Protein AF-A0A9X5XCR0-F1 (afdb_monomer_lite)

pLDDT: mean 80.72, std 11.5, range [43.88, 94.31]

Radius of gyration: 18.26 Å; chains: 1; bounding box: 40×21×48 Å

Structure (mmCIF, N/CA/C/O backbone):
data_AF-A0A9X5XCR0-F1
#
_entry.id   AF-A0A9X5XCR0-F1
#
loop_
_atom_site.group_PDB
_atom_site.id
_atom_site.type_symbol
_atom_site.label_atom_id
_atom_site.label_alt_id
_atom_site.label_comp_id
_atom_site.label_asym_id
_atom_site.label_entity_id
_atom_site.label_seq_id
_atom_site.pdbx_PDB_ins_code
_atom_site.Cartn_x
_atom_site.Cartn_y
_atom_site.Cartn_z
_atom_site.occupancy
_atom_site.B_iso_or_equiv
_atom_site.auth_seq_id
_atom_site.auth_comp_id
_atom_site.auth_asym_id
_atom_site.auth_atom_id
_atom_site.pdbx_PDB_model_num
ATOM 1 N N . SER A 1 1 ? -4.109 -9.415 -9.070 1.00 65.81 1 SER A N 1
ATOM 2 C CA . SER A 1 1 ? -2.814 -9.315 -8.361 1.00 65.81 1 SER A CA 1
ATOM 3 C C . SER A 1 1 ? -1.823 -8.519 -9.215 1.00 65.81 1 SER A C 1
ATOM 5 O O . SER A 1 1 ? -2.179 -8.153 -10.330 1.00 65.81 1 SER A O 1
ATOM 7 N N . LEU A 1 2 ? -0.621 -8.184 -8.724 1.00 73.94 2 LEU A N 1
ATOM 8 C CA . LEU A 1 2 ? 0.409 -7.513 -9.545 1.00 73.94 2 LEU A CA 1
ATOM 9 C C . LEU A 1 2 ? 0.854 -8.401 -10.723 1.00 73.94 2 LEU A C 1
ATOM 11 O O . LEU A 1 2 ? 0.925 -7.926 -11.854 1.00 73.94 2 LEU A O 1
ATOM 15 N N . ASN A 1 3 ? 1.022 -9.7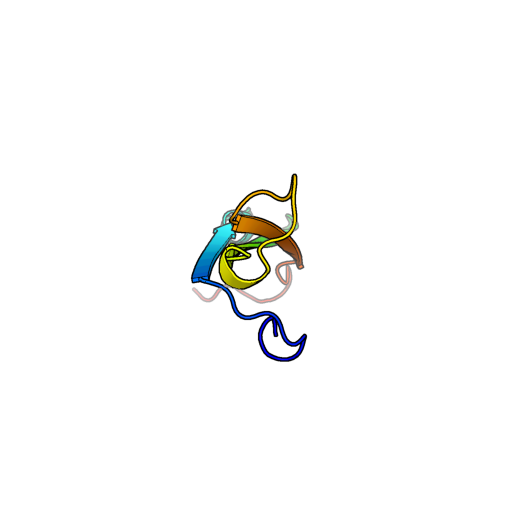03 -10.477 1.00 73.19 3 ASN A N 1
ATOM 16 C CA . ASN A 1 3 ? 1.314 -10.691 -11.515 1.00 73.19 3 ASN A CA 1
ATOM 17 C C . ASN A 1 3 ? 0.201 -10.791 -12.568 1.00 73.19 3 ASN A C 1
ATOM 19 O O . ASN A 1 3 ? 0.508 -10.866 -13.753 1.00 73.19 3 ASN A O 1
ATOM 23 N N . ASP A 1 4 ? -1.074 -10.718 -12.170 1.00 75.06 4 ASP A N 1
ATOM 24 C CA . ASP A 1 4 ? -2.198 -10.759 -13.127 1.00 75.06 4 ASP A CA 1
ATOM 25 C C . ASP A 1 4 ? -2.231 -9.525 -14.044 1.00 75.06 4 ASP A C 1
ATOM 27 O O . ASP A 1 4 ? -2.829 -9.563 -15.114 1.00 75.06 4 ASP A O 1
ATOM 31 N N . GLN A 1 5 ? -1.586 -8.428 -13.635 1.00 76.19 5 GLN A N 1
ATOM 32 C CA . GLN A 1 5 ? -1.414 -7.219 -14.447 1.00 76.19 5 GLN A CA 1
ATOM 33 C C . GLN A 1 5 ? -0.123 -7.247 -15.286 1.00 76.19 5 GLN A C 1
ATOM 35 O O . GLN A 1 5 ? 0.248 -6.232 -15.872 1.00 76.19 5 G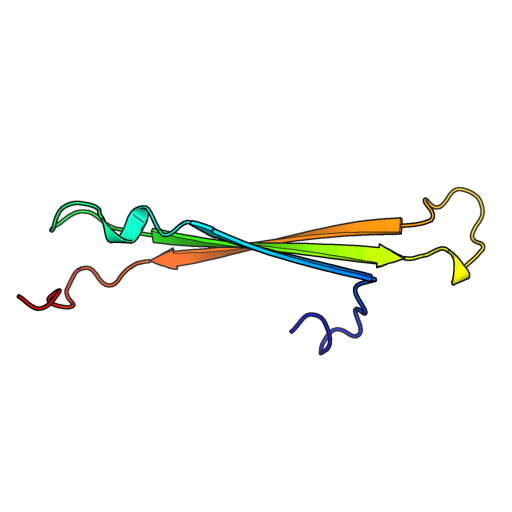LN A O 1
ATOM 40 N N . GLY A 1 6 ? 0.583 -8.383 -15.333 1.00 76.38 6 GLY A N 1
ATOM 41 C CA . GLY A 1 6 ? 1.851 -8.530 -16.052 1.00 76.38 6 GLY A CA 1
ATOM 42 C C . GLY A 1 6 ? 3.031 -7.808 -15.392 1.00 76.38 6 GLY A C 1
ATOM 43 O O . GLY A 1 6 ? 4.051 -7.588 -16.041 1.00 76.38 6 GLY A O 1
ATOM 44 N N . ILE A 1 7 ? 2.908 -7.417 -14.118 1.00 80.44 7 ILE A N 1
ATOM 45 C CA . ILE A 1 7 ? 3.960 -6.706 -13.387 1.00 80.44 7 ILE A CA 1
ATOM 46 C C . ILE A 1 7 ? 4.797 -7.717 -12.603 1.00 80.44 7 ILE A C 1
ATOM 48 O O . ILE A 1 7 ? 4.340 -8.277 -11.606 1.00 80.44 7 ILE A O 1
ATOM 52 N N . THR A 1 8 ? 6.049 -7.901 -13.024 1.00 85.00 8 THR A N 1
ATOM 53 C CA . THR A 1 8 ? 7.051 -8.682 -12.286 1.00 85.00 8 THR A CA 1
ATOM 54 C C . THR A 1 8 ? 7.882 -7.747 -11.414 1.00 85.00 8 THR A C 1
ATOM 56 O O . THR A 1 8 ? 8.688 -6.957 -11.907 1.00 85.00 8 THR A O 1
ATOM 59 N N . CYS A 1 9 ? 7.682 -7.827 -10.102 1.00 87.38 9 CYS A N 1
ATOM 60 C CA . CYS A 1 9 ? 8.450 -7.051 -9.136 1.00 87.38 9 CYS A CA 1
ATOM 61 C C . CYS A 1 9 ? 9.791 -7.737 -8.853 1.00 87.38 9 CYS A C 1
ATOM 63 O O . CYS A 1 9 ? 9.825 -8.925 -8.539 1.00 87.38 9 CYS A O 1
ATOM 65 N N . ALA A 1 10 ? 10.884 -6.979 -8.883 1.00 89.12 10 ALA A N 1
ATOM 66 C CA . ALA A 1 10 ? 12.173 -7.415 -8.354 1.00 89.12 10 ALA A CA 1
ATOM 67 C C . ALA A 1 10 ? 12.130 -7.545 -6.822 1.00 89.12 10 ALA A C 1
ATOM 69 O O . ALA A 1 10 ? 12.770 -8.420 -6.245 1.00 89.12 10 ALA A O 1
ATOM 70 N N . SER A 1 11 ? 11.344 -6.693 -6.158 1.00 89.19 11 SER A N 1
ATOM 71 C CA . SER A 1 11 ? 11.017 -6.830 -4.740 1.00 89.19 11 SER A CA 1
ATOM 72 C C . SER A 1 11 ? 9.603 -6.338 -4.455 1.00 89.19 11 SER A C 1
ATOM 74 O O . SER A 1 11 ? 9.109 -5.407 -5.094 1.00 89.19 11 SER A O 1
ATOM 76 N N . THR A 1 12 ? 8.947 -6.978 -3.488 1.00 91.25 12 THR A N 1
ATOM 77 C CA . THR A 1 12 ? 7.613 -6.593 -3.010 1.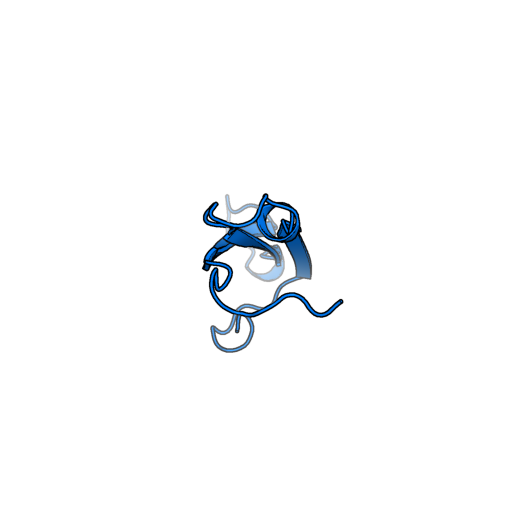00 91.25 12 THR A CA 1
ATOM 78 C C . THR A 1 12 ? 7.654 -6.436 -1.496 1.00 91.25 12 THR A C 1
ATOM 80 O O . THR A 1 12 ? 8.236 -7.268 -0.805 1.00 91.25 12 THR A O 1
ATOM 83 N N . SER A 1 13 ? 7.030 -5.381 -0.980 1.00 92.88 13 SER A N 1
ATOM 84 C CA . SER A 1 13 ? 6.841 -5.139 0.449 1.00 92.88 13 SER A CA 1
ATOM 85 C C . SER A 1 13 ? 5.373 -4.847 0.726 1.00 92.88 13 SER A C 1
ATOM 87 O O . SER A 1 13 ? 4.723 -4.129 -0.034 1.00 92.88 13 SER A O 1
ATOM 89 N N . VAL A 1 14 ? 4.847 -5.415 1.808 1.00 93.69 14 VAL A N 1
ATOM 90 C CA . VAL A 1 14 ? 3.462 -5.221 2.242 1.00 93.69 14 VAL A CA 1
ATOM 91 C C . VAL A 1 14 ? 3.480 -4.725 3.678 1.00 93.69 14 VAL A C 1
ATOM 93 O O . VAL A 1 14 ? 4.021 -5.385 4.561 1.00 93.69 14 VAL A O 1
ATOM 96 N N . SER A 1 15 ? 2.879 -3.562 3.907 1.00 94.31 15 SER A N 1
ATOM 97 C CA . SER A 1 15 ? 2.686 -2.981 5.232 1.00 94.31 15 SER A CA 1
ATOM 98 C C . SER A 1 15 ? 1.201 -2.955 5.560 1.00 94.31 15 SER A C 1
ATOM 100 O O . SER A 1 15 ? 0.392 -2.494 4.755 1.00 94.31 15 SER A O 1
ATOM 102 N N . ILE A 1 16 ? 0.838 -3.464 6.734 1.00 93.19 16 ILE A N 1
ATOM 103 C CA . ILE A 1 16 ? -0.548 -3.534 7.195 1.00 93.19 16 ILE A CA 1
ATOM 104 C C . ILE A 1 16 ? -0.655 -2.715 8.477 1.00 93.19 16 ILE A C 1
ATOM 106 O O . ILE A 1 16 ? -0.031 -3.038 9.484 1.00 93.19 16 ILE A O 1
ATOM 110 N N . ASN A 1 17 ? -1.469 -1.663 8.448 1.00 90.69 17 ASN A N 1
ATOM 111 C CA . ASN A 1 17 ? -1.845 -0.904 9.629 1.00 90.69 17 ASN A CA 1
ATOM 112 C C . ASN A 1 17 ? -3.154 -1.461 10.197 1.00 90.69 17 ASN A C 1
ATOM 114 O O . ASN A 1 17 ? -4.229 -1.257 9.631 1.00 90.69 17 ASN A O 1
ATOM 118 N N . THR A 1 18 ? -3.043 -2.154 11.330 1.00 89.69 18 THR A N 1
ATOM 119 C CA . THR A 1 18 ? -4.159 -2.750 12.072 1.00 89.69 18 THR A CA 1
ATOM 120 C C . THR A 1 18 ? -4.578 -1.936 13.296 1.00 89.69 18 THR A C 1
ATOM 122 O O . THR A 1 18 ? -5.369 -2.424 14.098 1.00 89.69 18 THR A O 1
ATOM 125 N N . GLY A 1 19 ? -4.111 -0.691 13.451 1.00 85.19 19 GLY A N 1
ATOM 126 C CA . GLY A 1 19 ? -4.468 0.164 14.592 1.00 85.19 19 GLY A CA 1
ATOM 127 C C . GLY A 1 19 ? -5.978 0.397 14.737 1.00 85.19 19 GLY A C 1
ATOM 128 O O . GLY A 1 19 ? -6.474 0.588 15.841 1.00 85.19 19 GLY A O 1
ATOM 129 N N . GLY A 1 20 ? -6.734 0.292 13.639 1.00 84.31 20 GLY A N 1
ATOM 130 C CA . GLY A 1 20 ? -8.196 0.312 13.659 1.00 84.31 20 GLY A CA 1
ATOM 131 C C . GLY A 1 20 ? -8.855 -0.894 14.339 1.00 84.31 20 GLY A C 1
ATOM 132 O O . GLY A 1 20 ? -10.043 -0.837 14.625 1.00 84.31 20 GLY A O 1
ATOM 133 N N . LEU A 1 21 ? -8.133 -1.986 14.612 1.00 82.56 21 LEU A N 1
ATOM 134 C CA . LEU A 1 21 ? -8.682 -3.154 15.316 1.00 82.56 21 LEU A CA 1
ATOM 135 C C . LEU A 1 21 ? -8.774 -2.941 16.831 1.00 82.56 21 LEU A C 1
ATOM 137 O O . LEU A 1 21 ? -9.606 -3.567 17.483 1.00 82.56 21 LEU A O 1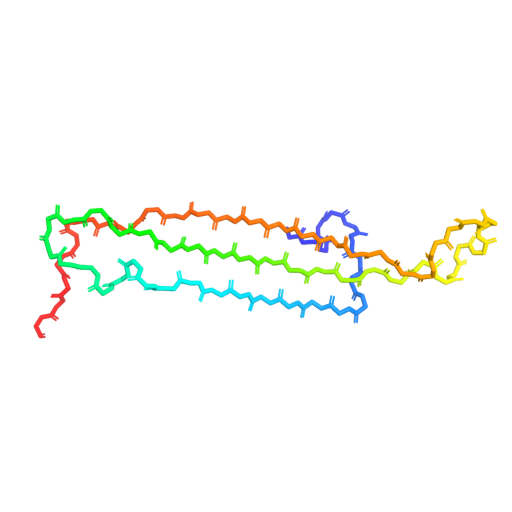
ATOM 141 N N . SER A 1 22 ? -7.941 -2.061 17.382 1.00 83.62 22 SER A N 1
ATOM 142 C CA . SER A 1 22 ? -7.858 -1.763 18.814 1.00 83.62 22 SER A CA 1
A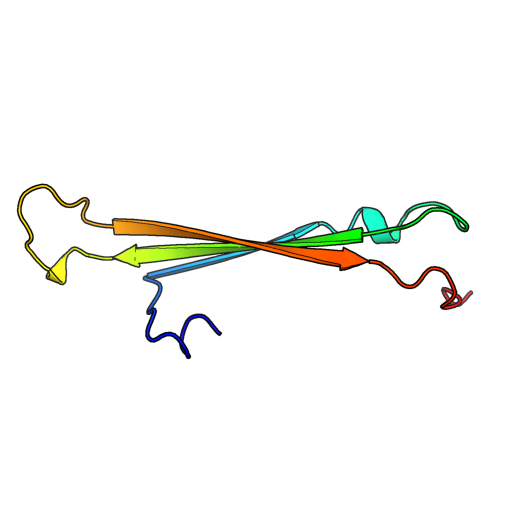TOM 143 C C . SER A 1 22 ? -8.630 -0.505 19.221 1.00 83.62 22 SER A C 1
ATOM 145 O O . SER A 1 22 ? -8.561 -0.093 20.378 1.00 83.62 22 SER A O 1
ATOM 147 N N . VAL A 1 23 ? -9.392 0.105 18.305 1.00 82.75 23 VAL A N 1
ATOM 148 C CA . VAL A 1 23 ? -10.240 1.254 18.649 1.00 82.75 23 VAL A CA 1
ATOM 149 C C . VAL A 1 23 ? -11.395 0.828 19.570 1.00 82.75 23 VAL A C 1
ATOM 151 O O . VAL A 1 23 ? -11.898 -0.300 19.445 1.00 82.75 23 VAL A O 1
ATOM 154 N N . PRO A 1 24 ? -11.838 1.713 20.485 1.00 79.38 24 PRO A N 1
ATOM 155 C CA . PRO A 1 24 ? -12.964 1.441 21.372 1.00 79.38 24 PRO A CA 1
ATOM 156 C C . PRO A 1 24 ? -14.236 1.033 20.622 1.00 79.38 24 PRO A C 1
ATOM 158 O O . PRO A 1 24 ? -14.467 1.431 19.479 1.00 79.38 24 PRO A O 1
ATOM 161 N N . VAL A 1 25 ? -15.085 0.251 21.291 1.00 72.12 25 VAL A N 1
ATOM 162 C CA . VAL A 1 25 ? -16.411 -0.113 20.771 1.00 72.12 25 VAL A CA 1
ATOM 163 C C . VAL A 1 25 ? -17.250 1.142 20.511 1.00 72.12 25 VAL A C 1
ATOM 165 O O . VAL A 1 25 ? -17.209 2.096 21.283 1.00 72.12 25 VAL A O 1
ATOM 168 N N . GLY A 1 26 ? -17.989 1.151 19.400 1.00 72.44 26 GLY A N 1
ATOM 169 C CA . GLY A 1 26 ? -18.736 2.326 18.934 1.00 72.44 26 GLY A CA 1
ATOM 170 C C . GLY A 1 26 ? -17.929 3.297 18.063 1.00 72.44 26 GLY A C 1
ATOM 171 O O . GLY A 1 26 ? -18.523 4.189 17.461 1.00 72.44 26 GLY A O 1
ATOM 172 N N . GLN A 1 27 ? -16.612 3.103 17.929 1.00 76.06 27 GLN A N 1
ATOM 173 C CA . GLN A 1 27 ? -15.772 3.854 16.998 1.00 76.06 27 GLN A CA 1
ATOM 174 C C . GLN A 1 27 ? -15.539 3.052 15.710 1.00 76.06 27 GLN A C 1
ATOM 176 O O . GLN A 1 27 ? -15.277 1.848 15.749 1.00 76.06 27 GLN A O 1
ATOM 181 N N . VAL A 1 28 ? -15.580 3.724 14.559 1.00 80.00 28 VAL A N 1
ATOM 182 C CA . VAL A 1 28 ? -15.239 3.099 13.275 1.00 80.00 28 VAL A CA 1
ATOM 183 C C . VAL A 1 28 ? -13.735 2.827 13.232 1.00 80.00 28 VAL A C 1
ATOM 185 O O . VAL A 1 28 ? -12.923 3.752 13.254 1.00 80.00 28 VAL A O 1
ATOM 188 N N . GLY A 1 29 ? -13.365 1.549 13.169 1.00 85.44 29 GLY A N 1
ATOM 189 C CA . GLY A 1 29 ? -11.997 1.112 12.909 1.00 85.44 29 GLY A CA 1
ATOM 190 C C . GLY A 1 29 ? -11.736 0.957 11.414 1.00 85.44 29 GLY A C 1
ATOM 191 O O . GLY A 1 29 ? -12.633 0.587 10.660 1.00 85.44 29 GLY A O 1
ATOM 192 N N . THR A 1 30 ? -10.502 1.185 10.967 1.00 88.81 30 THR A N 1
ATOM 193 C CA . THR A 1 30 ? -10.073 0.879 9.592 1.00 88.81 30 THR A CA 1
ATOM 194 C C . THR A 1 30 ? -8.765 0.105 9.584 1.00 88.81 30 THR A C 1
ATOM 196 O O . THR A 1 30 ? -7.856 0.410 10.355 1.00 88.81 30 THR A O 1
ATOM 199 N N . VAL A 1 31 ? -8.645 -0.857 8.675 1.00 89.38 31 VAL A N 1
ATOM 200 C CA . VAL A 1 31 ? -7.375 -1.506 8.342 1.00 89.38 31 VAL A CA 1
ATOM 201 C C . VAL A 1 31 ? -6.894 -0.950 7.013 1.00 89.38 31 VAL A C 1
ATOM 203 O O . VAL A 1 31 ? -7.630 -0.981 6.026 1.00 89.38 31 VAL A O 1
ATOM 206 N N . THR A 1 32 ? -5.657 -0.467 6.986 1.00 92.12 32 THR A N 1
ATOM 207 C CA . THR A 1 32 ? -5.025 0.056 5.771 1.00 92.12 32 THR A CA 1
ATOM 208 C C . THR A 1 32 ? -3.878 -0.854 5.370 1.00 92.12 32 THR A C 1
ATOM 210 O O . THR A 1 32 ? -3.007 -1.155 6.181 1.00 92.12 32 THR A O 1
ATOM 213 N N . VAL A 1 33 ? -3.861 -1.277 4.115 1.00 93.88 33 VAL A N 1
ATOM 214 C CA . VAL A 1 33 ? -2.790 -2.066 3.513 1.00 93.88 33 VAL A CA 1
ATOM 215 C C . VAL A 1 33 ? -2.079 -1.200 2.486 1.00 93.88 33 VAL A C 1
ATOM 217 O O . VAL A 1 33 ? -2.724 -0.645 1.601 1.00 93.88 33 VAL A O 1
ATOM 220 N N . THR A 1 34 ? -0.756 -1.130 2.567 1.00 94.31 34 THR A N 1
ATOM 221 C CA . THR A 1 34 ? 0.097 -0.500 1.559 1.00 94.31 34 THR A CA 1
ATOM 222 C C . THR A 1 34 ? 0.996 -1.561 0.943 1.00 94.31 34 THR A C 1
ATOM 224 O O . THR A 1 34 ? 1.743 -2.239 1.647 1.00 94.31 34 THR A O 1
ATOM 227 N N . VAL A 1 35 ? 0.937 -1.692 -0.376 1.00 93.38 35 VAL A N 1
ATOM 228 C CA . VAL A 1 35 ? 1.781 -2.580 -1.173 1.00 93.38 35 VAL A CA 1
ATOM 229 C C . VAL A 1 35 ? 2.768 -1.732 -1.959 1.00 93.38 35 VAL A C 1
ATOM 231 O O . VAL A 1 35 ? 2.368 -0.834 -2.699 1.00 93.38 35 VAL A O 1
ATOM 234 N N . THR A 1 36 ? 4.048 -2.054 -1.835 1.00 93.69 36 THR A N 1
ATOM 235 C CA . THR A 1 36 ? 5.135 -1.435 -2.592 1.00 93.69 36 THR A CA 1
ATOM 236 C C . THR A 1 36 ? 5.811 -2.496 -3.449 1.00 93.69 36 THR A C 1
ATOM 238 O O . THR A 1 36 ? 6.164 -3.563 -2.954 1.00 93.69 36 THR A O 1
ATOM 241 N N . CYS A 1 37 ? 6.009 -2.206 -4.728 1.00 92.50 37 CYS A N 1
ATOM 242 C CA . CYS A 1 37 ? 6.656 -3.079 -5.699 1.00 92.50 37 CYS A CA 1
ATOM 243 C C . CYS A 1 37 ? 7.752 -2.305 -6.425 1.00 92.50 37 CYS A C 1
ATOM 245 O O . CYS A 1 37 ? 7.481 -1.269 -7.027 1.00 92.50 37 CYS A O 1
ATOM 247 N N . THR A 1 38 ? 8.980 -2.810 -6.406 1.00 91.56 38 THR A N 1
ATOM 248 C CA . THR A 1 38 ? 10.069 -2.256 -7.214 1.00 91.56 38 THR A CA 1
ATOM 249 C C . THR A 1 38 ? 10.240 -3.113 -8.456 1.00 91.56 38 THR A C 1
ATOM 251 O O . THR A 1 38 ? 10.474 -4.314 -8.354 1.00 91.56 38 THR A O 1
ATOM 254 N N . VAL A 1 39 ? 10.132 -2.500 -9.630 1.00 89.62 39 VAL A N 1
ATOM 255 C CA . VAL A 1 39 ? 10.334 -3.139 -10.933 1.00 89.62 39 VAL A CA 1
ATOM 256 C C . VAL A 1 39 ? 11.711 -2.746 -11.451 1.00 89.62 39 VAL A C 1
ATOM 258 O O . VAL A 1 39 ? 12.006 -1.554 -11.541 1.00 89.62 39 VAL A O 1
ATOM 261 N N . ASN A 1 40 ? 12.542 -3.725 -11.807 1.00 85.50 40 ASN A N 1
ATOM 262 C CA . ASN A 1 40 ? 13.801 -3.458 -12.500 1.00 85.50 40 ASN A CA 1
ATOM 263 C C . ASN A 1 40 ? 13.522 -3.225 -13.988 1.00 85.50 40 ASN A C 1
ATOM 265 O O . ASN A 1 40 ? 12.825 -3.999 -14.634 1.00 85.50 40 ASN A O 1
ATOM 269 N N . LEU A 1 41 ? 14.069 -2.133 -14.509 1.00 81.44 41 LEU A N 1
ATOM 270 C CA . LEU A 1 41 ? 13.950 -1.680 -15.896 1.00 81.44 41 LEU A CA 1
ATOM 271 C C . LEU A 1 41 ? 15.310 -1.731 -16.611 1.00 81.44 41 LEU A C 1
ATOM 273 O O . LEU A 1 41 ? 15.439 -1.232 -17.726 1.00 81.44 41 LEU A O 1
ATOM 277 N N . SER A 1 42 ? 16.329 -2.314 -15.971 1.00 74.81 42 SER A N 1
ATOM 278 C CA . SER A 1 42 ? 17.702 -2.414 -16.479 1.00 74.81 42 SER A CA 1
ATOM 279 C C . SER A 1 42 ? 17.789 -3.072 -17.857 1.00 74.81 42 SER A C 1
ATOM 281 O O . SER A 1 42 ? 18.628 -2.678 -18.663 1.00 74.81 42 SER A O 1
ATOM 283 N N . ASP A 1 43 ? 16.886 -4.005 -18.154 1.00 66.94 43 ASP A N 1
ATOM 284 C CA . ASP A 1 43 ? 16.870 -4.752 -19.416 1.00 66.94 43 ASP A CA 1
ATOM 285 C C . ASP A 1 43 ? 16.325 -3.926 -20.590 1.00 66.94 43 ASP A C 1
ATOM 287 O O . ASP A 1 43 ? 16.507 -4.294 -21.748 1.00 66.94 43 ASP A O 1
ATOM 291 N N . LEU A 1 44 ? 15.664 -2.794 -20.318 1.00 70.94 44 LEU A N 1
ATOM 292 C CA . LEU A 1 44 ? 15.053 -1.970 -21.361 1.00 70.94 44 LEU A CA 1
ATOM 293 C C . LEU A 1 44 ? 16.053 -1.030 -22.051 1.00 70.94 44 LEU A C 1
ATOM 295 O O . LEU A 1 44 ? 15.701 -0.472 -23.084 1.00 70.94 44 LEU A O 1
ATOM 299 N N . LEU A 1 45 ? 17.278 -0.856 -21.526 1.00 69.50 45 LEU A N 1
ATOM 300 C CA . LEU A 1 45 ? 18.359 -0.018 -22.094 1.00 69.50 45 LEU A CA 1
ATOM 301 C C . LEU A 1 45 ? 17.901 1.361 -22.632 1.00 69.50 45 LEU A C 1
ATOM 303 O O . LEU A 1 45 ? 18.517 1.928 -23.536 1.00 69.50 45 LEU A O 1
ATOM 307 N N . LEU A 1 46 ? 16.816 1.916 -22.082 1.00 72.12 46 LEU A N 1
ATOM 308 C CA . LEU A 1 46 ? 16.223 3.162 -22.554 1.00 72.12 46 LEU A CA 1
ATOM 309 C C . LEU A 1 46 ? 17.034 4.359 -22.027 1.00 72.12 46 LEU A C 1
ATOM 311 O O . LEU A 1 46 ? 17.171 4.509 -20.807 1.00 72.12 46 LEU A O 1
ATOM 315 N N . PRO A 1 47 ? 17.544 5.245 -22.904 1.00 72.81 47 PRO A N 1
ATOM 316 C CA . PRO A 1 47 ? 18.271 6.433 -22.476 1.00 72.81 47 PRO A CA 1
ATOM 317 C C . PRO A 1 47 ? 17.403 7.317 -21.570 1.00 72.81 47 PRO A C 1
ATOM 319 O O . PRO A 1 47 ? 16.278 7.662 -21.926 1.00 72.81 47 PRO A O 1
ATOM 322 N N . GLY A 1 48 ? 17.927 7.700 -20.403 1.00 72.81 48 GLY A N 1
ATOM 323 C CA . GLY A 1 48 ? 17.252 8.612 -19.470 1.00 72.81 48 GLY A CA 1
ATOM 324 C C . GLY A 1 48 ? 16.219 7.972 -18.534 1.00 72.81 48 GLY A C 1
ATOM 325 O O . GLY A 1 48 ? 15.599 8.694 -17.754 1.00 72.81 48 GLY A O 1
ATOM 326 N N . VAL A 1 49 ? 16.039 6.646 -18.561 1.00 72.69 49 VAL A N 1
ATOM 327 C CA . VAL A 1 49 ? 15.123 5.941 -17.648 1.00 72.69 49 VAL A CA 1
ATOM 328 C C . VAL A 1 49 ? 15.898 5.396 -16.441 1.00 72.69 49 VAL A C 1
ATOM 330 O O . VAL A 1 49 ? 16.950 4.780 -16.623 1.00 72.69 49 VAL A O 1
ATOM 333 N N . PRO A 1 50 ? 15.414 5.584 -15.199 1.00 74.62 50 PRO A N 1
ATOM 334 C CA . PRO A 1 50 ? 16.024 4.960 -14.031 1.00 74.62 50 PRO A CA 1
ATOM 335 C C . PRO A 1 50 ? 15.995 3.432 -14.161 1.00 74.62 50 PRO A C 1
ATOM 337 O O . PRO A 1 50 ? 14.973 2.863 -14.541 1.00 74.62 50 PRO A O 1
ATOM 340 N N . GLY A 1 51 ? 17.086 2.753 -13.793 1.00 84.56 51 GLY A N 1
ATOM 341 C CA . GLY A 1 51 ? 17.192 1.288 -13.888 1.00 84.56 51 GLY A CA 1
ATOM 342 C C . GLY A 1 51 ? 16.186 0.511 -13.027 1.00 84.56 51 GLY A C 1
ATOM 343 O O . GLY A 1 51 ? 16.064 -0.701 -13.182 1.00 84.56 51 GLY A O 1
ATOM 344 N N . ALA A 1 52 ? 15.442 1.191 -12.152 1.00 86.56 52 ALA A N 1
ATOM 345 C CA . ALA A 1 52 ? 14.326 0.634 -11.403 1.00 86.56 52 ALA A CA 1
ATOM 346 C C . ALA A 1 52 ? 13.225 1.681 -11.177 1.00 86.56 52 ALA A C 1
ATOM 348 O O . ALA A 1 52 ? 13.495 2.880 -11.086 1.00 86.56 52 ALA A O 1
ATOM 349 N N . ARG A 1 53 ? 11.977 1.224 -11.042 1.00 86.75 53 ARG A N 1
ATOM 350 C CA . ARG A 1 53 ? 10.811 2.056 -10.727 1.00 86.75 53 ARG A CA 1
ATOM 351 C C . ARG A 1 53 ? 10.019 1.455 -9.580 1.00 86.75 53 ARG A C 1
ATOM 353 O O . ARG A 1 53 ? 9.671 0.279 -9.610 1.00 86.75 53 ARG A O 1
ATOM 360 N N . THR A 1 54 ? 9.678 2.290 -8.609 1.00 90.31 54 THR A N 1
ATOM 361 C CA . THR A 1 54 ? 8.841 1.901 -7.472 1.00 90.31 54 THR A CA 1
ATOM 362 C C . THR A 1 54 ? 7.375 2.222 -7.752 1.00 90.31 54 THR A C 1
ATOM 364 O O . THR A 1 54 ? 7.036 3.330 -8.166 1.00 90.31 54 THR A O 1
ATOM 367 N N . LEU A 1 55 ? 6.508 1.242 -7.523 1.00 89.31 55 LEU A N 1
ATOM 368 C CA . LEU A 1 55 ? 5.055 1.317 -7.593 1.00 89.31 55 LEU A CA 1
ATOM 369 C C . LEU A 1 55 ? 4.497 1.168 -6.179 1.00 89.31 55 LEU A C 1
ATOM 371 O O . LEU A 1 55 ? 4.892 0.251 -5.463 1.00 89.31 55 LEU A O 1
ATOM 375 N N . THR A 1 56 ? 3.551 2.022 -5.801 1.00 90.62 56 THR A N 1
ATOM 376 C CA . THR A 1 56 ? 2.899 1.966 -4.487 1.00 90.62 56 THR A CA 1
ATOM 377 C C . THR A 1 56 ? 1.389 1.966 -4.669 1.00 90.62 56 THR A C 1
ATOM 379 O O . THR A 1 56 ? 0.858 2.754 -5.450 1.00 90.62 56 THR A O 1
ATOM 382 N N . SER A 1 57 ? 0.695 1.087 -3.950 1.00 89.06 57 SER A N 1
ATOM 383 C CA . SER A 1 57 ? -0.765 1.007 -3.920 1.00 89.06 57 SER A CA 1
ATOM 384 C C . SER A 1 57 ? -1.254 0.883 -2.484 1.00 89.06 57 SER A C 1
ATOM 386 O O . SER A 1 57 ? -0.653 0.164 -1.688 1.00 89.06 57 SER A O 1
ATOM 388 N N . THR A 1 58 ? -2.348 1.566 -2.160 1.00 89.88 58 THR A N 1
ATOM 389 C CA . THR A 1 58 ? -2.937 1.566 -0.819 1.00 89.88 58 THR A CA 1
ATOM 390 C C . THR A 1 58 ? -4.407 1.184 -0.907 1.00 89.88 58 THR A C 1
ATOM 392 O O . THR A 1 58 ? -5.139 1.725 -1.734 1.00 89.88 58 THR A O 1
ATOM 395 N N . ALA A 1 59 ? -4.839 0.275 -0.039 1.00 89.38 59 ALA A N 1
ATOM 396 C CA . ALA A 1 59 ? -6.227 -0.133 0.113 1.00 89.38 59 ALA A CA 1
ATOM 397 C C . ALA A 1 59 ? -6.651 0.004 1.577 1.00 89.38 59 ALA A C 1
ATOM 399 O O . ALA A 1 59 ? -5.909 -0.380 2.477 1.00 89.38 59 ALA A O 1
ATOM 400 N N . THR A 1 60 ? -7.857 0.511 1.815 1.00 89.94 60 THR A N 1
ATOM 401 C CA . THR A 1 60 ? -8.412 0.675 3.162 1.00 89.94 60 THR A CA 1
ATOM 402 C C . THR A 1 60 ? -9.737 -0.061 3.252 1.00 89.94 60 THR A C 1
ATOM 404 O O . THR A 1 60 ? -10.598 0.110 2.392 1.00 89.94 60 THR A O 1
ATOM 407 N N . SER A 1 61 ? -9.909 -0.858 4.304 1.00 87.19 61 SER A N 1
ATOM 408 C CA . SER A 1 61 ? -11.170 -1.521 4.630 1.00 87.19 61 SER A CA 1
ATOM 409 C C . SER A 1 61 ? -11.667 -1.063 5.991 1.00 87.19 61 SER A C 1
ATOM 411 O O . SER A 1 61 ? -10.892 -0.948 6.941 1.00 87.19 61 SER A O 1
ATOM 413 N N . VAL A 1 62 ? -12.975 -0.844 6.098 1.00 85.50 62 VAL A N 1
ATOM 414 C CA . VAL A 1 62 ? -13.634 -0.581 7.380 1.00 85.50 62 VAL A CA 1
ATOM 415 C C . VAL A 1 62 ? -13.715 -1.886 8.176 1.00 85.50 62 VAL A C 1
ATOM 417 O O . VAL A 1 62 ? -13.944 -2.956 7.610 1.00 85.50 62 VAL A O 1
ATOM 420 N N . VAL A 1 63 ? -13.480 -1.799 9.482 1.00 79.88 63 VAL A N 1
ATOM 421 C CA . VAL A 1 63 ? -13.650 -2.897 10.435 1.00 79.88 63 VAL A CA 1
ATOM 422 C C . VAL A 1 63 ? -15.127 -2.968 10.804 1.00 79.88 63 VAL A C 1
ATOM 424 O O . VAL A 1 63 ? -15.718 -1.955 11.171 1.00 79.88 63 VAL A O 1
ATOM 427 N N . ASP A 1 64 ? -15.721 -4.156 10.706 1.00 69.19 64 ASP A N 1
ATOM 428 C CA . ASP A 1 64 ? -17.118 -4.377 11.080 1.00 69.19 64 ASP A CA 1
ATOM 429 C C . ASP A 1 64 ? -17.333 -4.023 12.560 1.00 69.19 64 ASP A C 1
ATOM 431 O O . ASP A 1 64 ? -16.810 -4.682 13.460 1.00 69.19 64 ASP A O 1
ATOM 435 N N . GLN A 1 65 ? -18.096 -2.957 12.790 1.00 60.25 65 GLN A N 1
ATOM 436 C CA . GLN A 1 65 ? -18.384 -2.406 14.112 1.00 60.25 65 GLN A CA 1
ATOM 437 C C . GLN A 1 65 ? -19.372 -3.254 14.930 1.00 60.2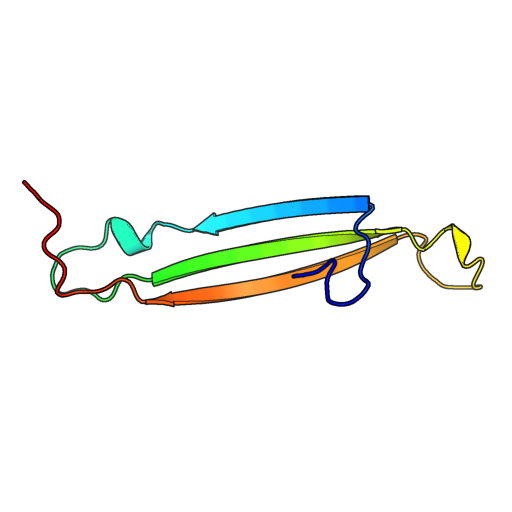5 65 GLN A C 1
ATOM 439 O O . GLN A 1 65 ? -19.508 -3.026 16.130 1.00 60.25 65 GLN A O 1
ATOM 444 N N . TYR A 1 66 ? -20.068 -4.207 14.299 1.00 57.31 66 TYR A N 1
ATOM 445 C CA . TYR A 1 66 ? -21.108 -5.027 14.930 1.00 57.31 66 TYR A CA 1
ATOM 446 C C . TYR A 1 66 ? -20.674 -6.466 15.189 1.00 57.31 66 TYR A C 1
ATOM 448 O O . TYR A 1 66 ? -21.363 -7.198 15.902 1.00 57.31 66 TYR A O 1
ATOM 456 N N . ARG A 1 67 ? -19.536 -6.897 14.639 1.00 56.19 67 ARG A N 1
ATOM 457 C CA . ARG A 1 67 ? -18.999 -8.218 14.947 1.00 56.19 67 ARG A CA 1
ATOM 458 C C . ARG A 1 67 ? -18.446 -8.209 16.371 1.00 56.19 67 ARG A C 1
ATOM 460 O O . ARG A 1 67 ? -17.428 -7.577 16.644 1.00 56.19 67 ARG A O 1
ATOM 467 N N . GLN A 1 68 ? -19.129 -8.925 17.266 1.00 50.69 68 GLN A N 1
ATOM 468 C CA . GLN A 1 68 ? -18.687 -9.174 18.637 1.00 50.69 68 GLN A CA 1
ATOM 469 C C . GLN A 1 68 ? -17.238 -9.689 18.600 1.00 50.69 68 GLN A C 1
ATOM 471 O O . GLN A 1 68 ? -16.957 -10.740 18.019 1.00 50.69 68 GLN A O 1
ATOM 476 N N . ARG A 1 69 ? -16.303 -8.919 19.168 1.00 61.84 69 ARG A N 1
ATOM 477 C CA . ARG A 1 69 ? -14.970 -9.428 19.497 1.00 61.84 69 ARG A CA 1
ATOM 478 C C . ARG A 1 69 ? -15.183 -10.337 20.700 1.00 61.84 69 ARG A C 1
ATOM 480 O O . ARG A 1 69 ? -15.622 -9.845 21.731 1.00 61.84 69 ARG A O 1
ATOM 487 N N . GLY A 1 70 ? -15.029 -11.644 20.488 1.00 58.41 70 GLY A N 1
ATOM 488 C CA . GLY A 1 70 ? -15.283 -12.660 21.507 1.00 58.41 70 GLY A CA 1
ATOM 489 C C . GLY A 1 70 ? -14.521 -12.368 22.796 1.00 58.41 70 GLY A C 1
ATOM 490 O O . GLY A 1 70 ? -13.374 -11.918 22.731 1.00 58.41 70 GLY A O 1
ATOM 491 N N . ASP A 1 71 ? -15.209 -12.599 23.912 1.00 43.88 71 ASP A N 1
ATOM 492 C CA . ASP A 1 71 ? -14.627 -12.699 25.251 1.00 43.88 71 ASP A CA 1
ATOM 493 C C . ASP A 1 71 ? -13.634 -13.870 25.341 1.00 43.88 71 ASP A C 1
ATOM 495 O O . ASP A 1 71 ? -13.863 -14.900 24.655 1.00 43.88 71 ASP A O 1
#

Secondary structure (DSSP, 8-state):
-TGGGT---SEEEEEEE-GGGSSPTTS--EEEEEEEEEEE-GGG--TT--SEEEEEEEEEEE--SSS----

Foldseek 3Di:
DCVVVVADFPDKDKDKDQVLVPDDQPDKRKIKIKIKGKGAPCVVPDPPDPRIDIDMDMDMDIDPSPPDPDD

Sequence (71 aa):
SLNDQGITCASTSVSINTGGLSVPVGQVGTVTVTVTCTVNLSDLLLPGVPGARTLTSTATSVVDQYRQRGD